Protein AF-A0A5C4WZT1-F1 (afdb_monomer_lite)

Foldseek 3Di:
DADEEEAFCFPPNVLRLVVLLVCVVVPHFEYEYDDPPLDDPPPVVCVVLQVWVVGDDDPVNCVVCVVPVVVVVCVVVPPGDDDPSPNPDPDIPNVVVNRRHHNPDDVVSVVVSVVSHPHHYD

Radius of gyration: 17.69 Å; chains: 1; bounding box: 44×32×36 Å

Sequence (122 aa):
GRNWFQLYLMRQREISYALVQRAAAAGFDTLFFTVDTPVAGARLRDKRNGFSIPPQLTLPTVLDAATRPWWWYDFLTTPKLEFASLTATGGTVGDLLDMAMDPTISFADLTVIRDMWPGKLA

Secondary structure (DSSP, 8-state):
---EEEEE--SSHHHHHHHHHHHHHTT--EEEEE-S-SS----HHHHHTT--SS----HHHHHHHHT-HHHHHHHHHSPP---TT-TT----HHHHHHHH--TT--HHHHHHHHHH--SEE-

Structure (mmCIF, N/CA/C/O backbone):
data_AF-A0A5C4WZT1-F1
#
_entry.id   AF-A0A5C4WZT1-F1
#
loop_
_atom_site.group_PDB
_atom_site.id
_atom_site.type_symbol
_atom_site.label_atom_id
_atom_site.label_alt_id
_atom_site.label_comp_id
_atom_site.label_asym_id
_atom_site.label_entity_id
_atom_site.label_seq_id
_atom_site.pdbx_PDB_ins_code
_atom_site.Cartn_x
_atom_site.Cartn_y
_atom_site.Cartn_z
_atom_site.occupancy
_atom_site.B_iso_or_equiv
_atom_site.auth_seq_id
_atom_site.auth_comp_id
_atom_site.auth_asym_id
_atom_site.auth_atom_id
_atom_site.pdbx_PDB_model_num
ATOM 1 N N . GLY A 1 1 ? -4.798 7.435 16.456 1.00 72.25 1 GLY A N 1
ATOM 2 C CA . GLY A 1 1 ? -5.573 8.210 15.461 1.00 72.25 1 GLY A CA 1
ATOM 3 C C . GLY A 1 1 ? -6.601 7.302 14.810 1.00 72.25 1 GLY A C 1
ATOM 4 O O . GLY A 1 1 ? -6.545 6.105 15.061 1.00 72.25 1 GLY A O 1
ATOM 5 N N . ARG A 1 2 ? -7.544 7.833 14.019 1.00 79.81 2 ARG A N 1
ATOM 6 C CA . ARG A 1 2 ? -8.433 6.988 13.198 1.00 79.81 2 ARG A CA 1
ATOM 7 C C . ARG A 1 2 ? -7.654 6.504 11.980 1.00 79.81 2 ARG A C 1
ATOM 9 O O . ARG A 1 2 ? -7.177 7.331 11.210 1.00 79.81 2 ARG A O 1
ATOM 16 N N . ASN A 1 3 ? -7.537 5.189 11.834 1.00 84.62 3 ASN A N 1
ATOM 17 C CA . ASN A 1 3 ? -6.818 4.562 10.732 1.00 84.62 3 ASN A CA 1
ATOM 18 C C . ASN A 1 3 ? -7.818 3.960 9.747 1.00 84.62 3 ASN A C 1
ATOM 20 O O . ASN A 1 3 ? -8.791 3.315 10.154 1.00 84.62 3 ASN A O 1
ATOM 24 N N . TRP A 1 4 ? -7.570 4.178 8.460 1.00 88.06 4 TRP A N 1
ATOM 25 C CA . TRP A 1 4 ? -8.371 3.642 7.365 1.00 88.06 4 TRP A CA 1
ATOM 26 C C . TRP A 1 4 ? -7.524 2.693 6.533 1.00 88.06 4 TRP A C 1
ATOM 28 O O . TRP A 1 4 ? -6.324 2.916 6.367 1.00 88.06 4 TRP A O 1
ATOM 38 N N . PHE A 1 5 ? -8.146 1.625 6.046 1.00 85.81 5 PHE A N 1
ATOM 39 C CA . PHE A 1 5 ? -7.480 0.620 5.233 1.00 85.81 5 PHE A CA 1
ATOM 40 C C . PHE A 1 5 ? -8.102 0.599 3.842 1.00 85.81 5 PHE A C 1
ATOM 42 O O . PHE A 1 5 ? -9.319 0.503 3.712 1.00 85.81 5 PHE A O 1
ATOM 49 N N . GLN A 1 6 ? -7.269 0.701 2.810 1.00 83.25 6 GLN A N 1
ATOM 50 C CA . GLN A 1 6 ? -7.699 0.561 1.424 1.00 83.25 6 GLN A CA 1
ATOM 51 C C . GLN A 1 6 ? -7.389 -0.854 0.944 1.00 83.25 6 GLN A C 1
ATOM 53 O O . GLN A 1 6 ? -6.240 -1.293 1.011 1.00 83.25 6 GLN A O 1
ATOM 58 N N . LEU A 1 7 ? -8.411 -1.550 0.448 1.00 82.38 7 LEU A N 1
ATOM 59 C CA . LEU A 1 7 ? -8.309 -2.907 -0.069 1.00 82.38 7 LEU A CA 1
ATOM 60 C C . LEU A 1 7 ? -8.574 -2.928 -1.576 1.00 82.38 7 LEU A C 1
ATOM 62 O O . LEU A 1 7 ? -9.608 -2.450 -2.045 1.00 82.38 7 LEU A O 1
ATOM 66 N N . TYR A 1 8 ? -7.652 -3.562 -2.295 1.00 76.69 8 TYR A N 1
ATOM 67 C CA . TYR A 1 8 ? -7.870 -4.080 -3.640 1.00 76.69 8 TYR A CA 1
ATOM 68 C C . TYR A 1 8 ? -8.105 -5.590 -3.540 1.00 76.69 8 TYR A C 1
ATOM 70 O O . TYR A 1 8 ? -7.386 -6.288 -2.813 1.00 76.69 8 TYR A O 1
ATOM 78 N N . LEU A 1 9 ? -9.133 -6.091 -4.226 1.00 75.12 9 LEU A N 1
ATOM 79 C CA . LEU A 1 9 ? -9.369 -7.530 -4.327 1.00 75.12 9 LEU A CA 1
ATOM 80 C C . LEU A 1 9 ? -8.322 -8.130 -5.257 1.00 75.12 9 LEU A C 1
ATOM 82 O O . LEU A 1 9 ? -8.328 -7.894 -6.463 1.00 75.12 9 LEU A O 1
ATOM 86 N N . MET A 1 10 ? -7.420 -8.894 -4.658 1.00 70.88 10 MET A N 1
ATOM 87 C CA . MET A 1 10 ? -6.396 -9.629 -5.373 1.00 70.88 10 MET A CA 1
ATOM 88 C C . MET A 1 10 ? -7.009 -10.896 -5.960 1.00 70.88 10 MET A C 1
ATOM 90 O O . MET A 1 10 ? -7.953 -11.459 -5.400 1.00 70.88 10 MET A O 1
ATOM 94 N N . ARG A 1 11 ? -6.399 -11.412 -7.032 1.00 69.19 11 ARG A N 1
ATOM 95 C CA . ARG A 1 11 ? -6.845 -12.655 -7.681 1.00 69.19 11 ARG A CA 1
ATOM 96 C C . ARG A 1 11 ? -6.894 -13.838 -6.712 1.00 69.19 11 ARG A C 1
ATOM 98 O O . ARG A 1 11 ? -7.724 -14.735 -6.831 1.00 69.19 11 ARG A O 1
ATOM 105 N N . GLN A 1 12 ? -5.992 -13.842 -5.734 1.00 72.81 12 GLN A N 1
ATOM 106 C CA . GLN A 1 12 ? -6.032 -14.766 -4.608 1.00 72.81 12 GLN A CA 1
ATOM 107 C C . GLN A 1 12 ? -6.830 -14.135 -3.462 1.00 72.81 12 GLN A C 1
ATOM 109 O O . GLN A 1 12 ? -6.278 -13.415 -2.629 1.00 72.81 12 GLN A O 1
ATOM 114 N N . ARG A 1 13 ? -8.133 -14.435 -3.417 1.00 75.44 13 ARG A N 1
ATOM 115 C CA . ARG A 1 13 ? -9.088 -13.884 -2.437 1.00 75.44 13 ARG A CA 1
ATOM 116 C C . ARG A 1 13 ? -8.649 -14.093 -0.986 1.00 75.44 13 ARG A C 1
ATOM 118 O O . ARG A 1 13 ? -8.805 -13.194 -0.168 1.00 75.44 13 ARG A O 1
ATOM 125 N N . GLU A 1 14 ? -8.009 -15.226 -0.701 1.00 77.12 14 GLU A N 1
ATOM 126 C CA . GLU A 1 14 ? -7.471 -15.556 0.626 1.00 77.12 14 GLU A CA 1
ATOM 127 C C . GLU A 1 14 ? -6.472 -14.509 1.142 1.00 77.12 14 GLU A C 1
ATOM 129 O O . GLU A 1 14 ? -6.473 -14.176 2.327 1.00 77.12 14 GLU A O 1
ATOM 134 N N . ILE A 1 15 ? -5.654 -13.927 0.255 1.00 76.44 15 ILE A N 1
ATOM 135 C CA . ILE A 1 15 ? -4.704 -12.869 0.626 1.00 76.44 15 ILE A CA 1
ATOM 136 C C . ILE A 1 15 ? -5.468 -11.605 1.027 1.00 76.44 15 ILE A C 1
ATOM 138 O O . ILE A 1 15 ? -5.186 -11.010 2.069 1.00 76.44 15 ILE A O 1
ATOM 142 N N . SER A 1 16 ? -6.466 -11.210 0.233 1.00 80.19 16 SER A N 1
ATOM 143 C CA . SER A 1 16 ? -7.315 -10.058 0.541 1.00 80.19 16 SER A CA 1
ATOM 144 C C . SER A 1 16 ? -8.070 -10.250 1.858 1.00 80.19 16 SER A C 1
ATOM 146 O O . SER A 1 16 ? -8.105 -9.332 2.675 1.00 80.19 16 SER A O 1
ATOM 148 N N . TYR A 1 17 ? -8.615 -11.440 2.118 1.00 84.25 17 TYR A N 1
ATOM 149 C CA . TYR A 1 17 ? -9.333 -11.736 3.361 1.00 84.25 17 TYR A CA 1
ATOM 150 C C . TYR A 1 17 ? -8.408 -11.734 4.580 1.00 84.25 17 TYR A C 1
ATOM 152 O O . TYR A 1 17 ? -8.749 -11.147 5.610 1.00 84.25 17 TYR A O 1
ATOM 160 N N . ALA A 1 18 ? -7.197 -12.282 4.454 1.00 83.69 18 ALA A N 1
ATOM 161 C CA . ALA A 1 18 ? -6.189 -12.207 5.507 1.00 83.69 18 ALA A CA 1
ATOM 162 C C . ALA A 1 18 ? -5.791 -10.752 5.821 1.00 83.69 18 ALA A C 1
ATOM 164 O O . ALA A 1 18 ? -5.608 -10.394 6.986 1.00 83.69 18 ALA A O 1
ATOM 165 N N . LEU A 1 19 ? -5.693 -9.882 4.807 1.00 83.69 19 LEU A N 1
ATOM 166 C CA . LEU A 1 19 ? -5.430 -8.451 5.003 1.00 83.69 19 LEU A CA 1
ATOM 167 C C . LEU A 1 19 ? -6.585 -7.742 5.721 1.00 83.69 19 LEU A C 1
ATOM 169 O O . LEU A 1 19 ? -6.329 -6.950 6.627 1.00 83.69 19 LEU A O 1
ATOM 173 N N . VAL A 1 20 ? -7.837 -8.061 5.377 1.00 85.69 20 VAL A N 1
ATOM 174 C CA . VAL A 1 20 ? -9.030 -7.533 6.064 1.00 85.69 20 VAL A CA 1
ATOM 175 C C . VAL A 1 20 ? -9.033 -7.936 7.538 1.00 85.69 20 VAL A C 1
ATOM 177 O O . VAL A 1 20 ? -9.207 -7.080 8.405 1.00 85.69 20 VAL A O 1
ATOM 180 N N . GLN A 1 21 ? -8.762 -9.206 7.847 1.00 86.25 21 GLN A N 1
ATOM 181 C CA . GLN A 1 21 ? -8.675 -9.683 9.231 1.00 86.25 21 GLN A CA 1
ATOM 182 C C . GLN A 1 21 ? -7.549 -8.992 10.007 1.00 86.25 21 GLN A C 1
ATOM 184 O O . GLN A 1 21 ? -7.752 -8.562 11.143 1.00 86.25 21 GLN A O 1
ATOM 189 N N . ARG A 1 22 ? -6.373 -8.825 9.389 1.00 86.12 22 ARG A N 1
ATOM 190 C CA . ARG A 1 22 ? -5.247 -8.098 9.996 1.00 86.12 22 ARG A CA 1
ATOM 191 C C . ARG A 1 22 ? -5.590 -6.634 10.262 1.00 86.12 22 ARG A C 1
ATOM 193 O O . ARG A 1 22 ? -5.243 -6.126 11.324 1.00 86.12 22 ARG A O 1
ATOM 200 N N . ALA A 1 23 ? -6.277 -5.965 9.338 1.00 85.88 23 ALA A N 1
ATOM 201 C CA . ALA A 1 23 ? -6.718 -4.584 9.516 1.00 85.88 23 ALA A CA 1
ATOM 202 C C . ALA A 1 23 ? -7.755 -4.462 10.646 1.00 85.88 23 ALA A C 1
ATOM 204 O O . ALA A 1 23 ? -7.641 -3.569 11.486 1.00 85.88 23 ALA A O 1
ATOM 205 N N . ALA A 1 24 ? -8.710 -5.391 10.732 1.00 85.31 24 ALA A N 1
ATOM 206 C CA . ALA A 1 24 ? -9.688 -5.424 11.818 1.00 85.31 24 ALA A CA 1
ATOM 207 C C . ALA A 1 24 ? -9.006 -5.645 13.181 1.00 85.31 24 ALA A C 1
ATOM 209 O O . ALA A 1 24 ? -9.253 -4.898 14.127 1.00 85.31 24 ALA A O 1
ATOM 210 N N . ALA A 1 25 ? -8.081 -6.608 13.267 1.00 86.62 25 ALA A N 1
ATOM 211 C CA . ALA A 1 25 ? -7.307 -6.886 14.480 1.00 86.62 25 ALA A CA 1
ATOM 212 C C . ALA A 1 25 ? -6.404 -5.712 14.900 1.00 86.62 25 ALA A C 1
ATOM 214 O O . ALA A 1 25 ? -6.169 -5.502 16.088 1.00 86.62 25 ALA A O 1
ATOM 215 N N . ALA A 1 26 ? -5.924 -4.919 13.940 1.00 86.25 26 ALA A N 1
ATOM 216 C CA . ALA A 1 26 ? -5.119 -3.726 14.187 1.00 86.25 26 ALA A CA 1
ATOM 217 C C . ALA A 1 26 ? -5.949 -2.480 14.573 1.00 86.25 26 ALA A C 1
ATOM 219 O O . ALA A 1 26 ? -5.377 -1.406 14.767 1.00 86.25 26 ALA A O 1
ATOM 220 N N . GLY A 1 27 ? -7.277 -2.601 14.697 1.00 85.19 27 GLY A N 1
ATOM 221 C CA . GLY A 1 27 ? -8.154 -1.525 15.171 1.00 85.19 27 GLY A CA 1
ATOM 222 C C . GLY A 1 27 ? -8.472 -0.456 14.123 1.00 85.19 27 GLY A C 1
ATOM 223 O O . GLY A 1 27 ? -8.701 0.704 14.471 1.00 85.19 27 GLY A O 1
ATOM 224 N N . PHE A 1 28 ? -8.457 -0.814 12.839 1.00 86.50 28 PHE A N 1
ATOM 225 C CA . PHE A 1 28 ? -8.896 0.080 11.768 1.00 86.50 28 PHE A CA 1
ATOM 226 C C . PHE A 1 28 ? -10.424 0.245 11.791 1.00 86.50 28 PHE A C 1
ATOM 228 O O . PHE A 1 28 ? -11.162 -0.711 12.004 1.00 86.50 28 PHE A O 1
ATOM 235 N N . ASP A 1 29 ? -10.899 1.470 11.557 1.00 85.25 29 ASP A N 1
ATOM 236 C CA . ASP A 1 29 ? -12.321 1.843 11.699 1.00 85.25 29 ASP A CA 1
ATOM 237 C C . ASP A 1 29 ? -13.089 1.782 10.363 1.00 85.25 29 ASP A C 1
ATOM 239 O O . ASP A 1 29 ? -14.269 1.423 10.313 1.00 85.25 29 ASP A O 1
ATOM 243 N N . THR A 1 30 ? -12.399 2.094 9.261 1.00 86.06 30 THR A N 1
ATOM 244 C CA . THR A 1 30 ? -12.989 2.159 7.916 1.00 86.06 30 THR A CA 1
ATOM 245 C C . THR A 1 30 ? -12.196 1.309 6.931 1.00 86.06 30 THR A C 1
ATOM 247 O O . THR A 1 30 ? -10.970 1.439 6.849 1.00 86.06 30 THR A O 1
ATOM 250 N N . LEU A 1 31 ? -12.914 0.501 6.153 1.00 86.31 31 LEU A N 1
ATOM 251 C CA . LEU A 1 31 ? -12.401 -0.241 5.007 1.00 86.31 31 LEU A CA 1
ATOM 252 C C . LEU A 1 31 ? -12.914 0.407 3.718 1.00 86.31 31 LEU A C 1
ATOM 254 O O . LEU A 1 31 ? -14.124 0.540 3.548 1.00 86.31 31 LEU A O 1
ATOM 258 N N . PHE A 1 32 ? -11.997 0.789 2.832 1.00 84.19 32 PHE A N 1
ATOM 259 C CA . PHE A 1 32 ? -12.298 1.270 1.485 1.00 84.19 32 PHE A CA 1
ATOM 260 C C . PHE A 1 32 ? -12.128 0.133 0.487 1.00 84.19 32 PHE A C 1
ATOM 262 O O . PHE A 1 32 ? -11.017 -0.379 0.314 1.00 84.19 32 PHE A O 1
ATOM 269 N N . PHE A 1 33 ? -13.214 -0.248 -0.173 1.00 81.44 33 PHE A N 1
ATOM 270 C CA . PHE A 1 33 ? -13.216 -1.318 -1.159 1.00 81.44 33 PHE A CA 1
ATOM 271 C C . PHE A 1 33 ? -13.072 -0.740 -2.570 1.00 81.44 33 PHE A C 1
ATOM 273 O O . PHE A 1 33 ? -13.995 -0.139 -3.113 1.00 81.44 33 PHE A O 1
ATOM 280 N N . THR A 1 34 ? -11.888 -0.894 -3.170 1.00 73.75 34 THR A N 1
ATOM 281 C CA . THR A 1 34 ? -11.594 -0.285 -4.475 1.00 73.75 34 THR A CA 1
ATOM 282 C C . THR A 1 34 ? -11.860 -1.277 -5.609 1.00 73.75 34 THR A C 1
ATOM 284 O O . THR A 1 34 ? -11.161 -2.281 -5.726 1.00 73.75 34 THR A O 1
ATOM 287 N N . VAL A 1 35 ? -12.855 -0.979 -6.453 1.00 67.75 35 VAL A N 1
ATOM 288 C CA . VAL A 1 35 ? -13.263 -1.808 -7.613 1.00 67.75 35 VAL A CA 1
ATOM 289 C C . VAL A 1 35 ? -12.726 -1.318 -8.961 1.00 67.75 35 VAL A C 1
ATOM 291 O O . VAL A 1 35 ? -12.815 -2.028 -9.955 1.00 67.75 35 VAL A O 1
ATOM 294 N N . ASP A 1 36 ? -12.172 -0.107 -9.010 1.00 62.94 36 ASP A N 1
ATOM 295 C CA . ASP A 1 36 ? -11.959 0.633 -10.264 1.00 62.94 36 ASP A CA 1
ATOM 296 C C . ASP A 1 36 ? -10.637 0.299 -10.989 1.00 62.94 36 ASP A C 1
ATOM 298 O O . ASP A 1 36 ? -10.268 0.928 -11.978 1.00 62.94 36 ASP A O 1
ATOM 302 N N . THR A 1 37 ? -9.891 -0.704 -10.517 1.00 52.41 37 THR A N 1
ATOM 303 C CA . THR A 1 37 ? -8.633 -1.142 -11.148 1.00 52.41 37 THR A CA 1
ATOM 304 C C . THR A 1 37 ? -8.660 -2.634 -11.491 1.00 52.41 37 THR A C 1
ATOM 306 O O . THR A 1 37 ? -7.926 -3.417 -10.898 1.00 52.41 37 THR A O 1
ATOM 309 N N . PRO A 1 38 ? -9.479 -3.072 -12.462 1.00 51.56 38 PRO A N 1
ATOM 310 C CA . PRO A 1 38 ? -9.478 -4.467 -12.911 1.00 51.56 38 PRO A CA 1
ATOM 311 C C . PRO A 1 38 ? -8.218 -4.836 -13.713 1.00 51.56 38 PRO A C 1
ATOM 313 O O . PRO A 1 38 ? -7.921 -6.013 -13.895 1.00 51.56 38 PRO A O 1
ATOM 316 N N . VAL A 1 39 ? -7.475 -3.842 -14.216 1.00 51.28 39 VAL A N 1
ATOM 317 C CA . VAL A 1 39 ? -6.263 -4.033 -15.021 1.00 51.28 39 VAL A CA 1
ATOM 318 C C . VAL A 1 39 ? -5.218 -3.007 -14.596 1.00 51.28 39 VAL A C 1
ATOM 320 O O . VAL A 1 39 ? -5.519 -1.816 -14.486 1.00 51.28 39 VAL A O 1
ATOM 323 N N . ALA A 1 40 ? -3.975 -3.446 -14.390 1.00 52.06 40 ALA A N 1
ATOM 324 C CA . ALA A 1 40 ? -2.855 -2.532 -14.224 1.00 52.06 40 ALA A CA 1
ATOM 325 C C . ALA A 1 40 ? -2.736 -1.664 -15.488 1.00 52.06 40 ALA A C 1
ATOM 327 O O . ALA A 1 40 ? -2.397 -2.148 -16.568 1.00 52.06 40 ALA A O 1
ATOM 328 N N . GLY A 1 41 ? -3.058 -0.371 -15.374 1.00 47.88 41 GLY A N 1
ATOM 329 C CA . GLY A 1 41 ? -2.922 0.559 -16.493 1.00 47.88 41 GLY A CA 1
ATOM 330 C C . GLY A 1 41 ? -1.501 0.495 -17.053 1.00 47.88 41 GLY A C 1
ATOM 331 O O . GLY A 1 41 ? -0.537 0.478 -16.287 1.00 47.88 41 GLY A O 1
ATOM 332 N N . ALA A 1 42 ? -1.355 0.438 -18.379 1.00 50.81 42 ALA A N 1
ATOM 333 C CA . ALA A 1 42 ? -0.057 0.303 -19.031 1.00 50.81 42 ALA A CA 1
ATOM 334 C C . ALA A 1 42 ? 0.825 1.535 -18.760 1.00 50.81 42 ALA A C 1
ATOM 336 O O . ALA A 1 42 ? 0.843 2.504 -19.522 1.00 50.81 42 ALA A O 1
ATOM 337 N N . ARG A 1 43 ? 1.590 1.508 -17.665 1.00 55.34 43 ARG A N 1
ATOM 338 C CA . ARG A 1 43 ? 2.547 2.558 -17.305 1.00 55.34 43 ARG A CA 1
ATOM 339 C C . ARG A 1 43 ? 3.808 2.404 -18.148 1.00 55.34 43 ARG A C 1
ATOM 341 O O . ARG A 1 43 ? 4.869 2.009 -17.673 1.00 55.34 43 ARG A O 1
ATOM 348 N N . LEU A 1 44 ? 3.695 2.736 -19.434 1.00 55.84 44 LEU A N 1
ATOM 349 C CA . LEU A 1 44 ? 4.793 2.669 -20.407 1.00 55.84 44 LEU A CA 1
ATOM 350 C C . LEU A 1 44 ? 6.017 3.483 -19.956 1.00 55.84 44 LEU A C 1
ATOM 352 O O . LEU A 1 44 ? 7.146 3.107 -20.258 1.00 55.84 44 LEU A O 1
ATOM 356 N N . ARG A 1 45 ? 5.801 4.559 -19.187 1.00 53.81 45 ARG A N 1
ATOM 357 C CA . ARG A 1 45 ? 6.868 5.357 -18.567 1.00 53.81 45 ARG A CA 1
ATOM 358 C C . ARG A 1 45 ? 7.646 4.576 -17.504 1.00 53.81 45 ARG A C 1
ATOM 360 O O . ARG A 1 45 ? 8.869 4.630 -17.504 1.00 53.81 45 ARG A O 1
ATOM 367 N N . ASP A 1 46 ? 6.958 3.822 -16.655 1.00 57.97 46 ASP A N 1
ATOM 368 C CA . ASP A 1 46 ? 7.576 3.038 -15.578 1.00 57.97 46 ASP A CA 1
ATOM 369 C C . ASP A 1 46 ? 8.356 1.851 -16.166 1.00 57.97 46 ASP A C 1
ATOM 371 O O . ASP A 1 46 ? 9.485 1.583 -15.754 1.00 57.97 46 ASP A O 1
ATOM 375 N N . LYS A 1 47 ? 7.818 1.229 -17.229 1.00 56.97 47 LYS A N 1
ATOM 376 C CA . LYS A 1 47 ? 8.522 0.215 -18.034 1.00 56.97 47 LYS A CA 1
ATOM 377 C C . LYS A 1 47 ? 9.760 0.784 -18.736 1.00 56.97 47 LYS A C 1
ATOM 379 O O . LYS A 1 47 ? 10.799 0.135 -18.756 1.00 56.97 47 LYS A O 1
ATOM 384 N N . ARG A 1 48 ? 9.668 1.996 -19.297 1.00 54.78 48 ARG A N 1
ATOM 385 C CA . ARG A 1 48 ? 10.791 2.676 -19.966 1.00 54.78 48 ARG A CA 1
ATOM 386 C C . ARG A 1 48 ? 11.898 3.087 -18.988 1.00 54.78 48 ARG A C 1
ATOM 388 O O . ARG A 1 48 ? 13.060 3.072 -19.373 1.00 54.78 48 ARG A O 1
ATOM 395 N N . ASN A 1 49 ? 11.541 3.418 -17.748 1.00 56.12 49 ASN A N 1
ATOM 396 C CA . ASN A 1 49 ? 12.477 3.886 -16.722 1.00 56.12 49 ASN A CA 1
ATOM 397 C C . ASN A 1 49 ? 13.008 2.769 -15.805 1.00 56.12 49 ASN A C 1
ATOM 399 O O . ASN A 1 49 ? 13.769 3.060 -14.883 1.00 56.12 49 ASN A O 1
ATOM 403 N N . GLY A 1 50 ? 12.621 1.508 -16.036 1.00 53.75 50 GLY A N 1
ATOM 404 C CA . GLY A 1 50 ? 13.090 0.371 -15.236 1.00 53.75 50 GLY A CA 1
ATOM 405 C C . GLY A 1 50 ? 12.592 0.391 -13.788 1.00 53.75 50 GLY A C 1
ATOM 406 O O . GLY A 1 50 ? 13.302 -0.055 -12.887 1.00 53.75 50 GLY A O 1
ATOM 407 N N . PHE A 1 51 ? 11.390 0.928 -13.540 1.00 55.09 51 PHE A N 1
ATOM 408 C CA . PHE A 1 51 ? 10.800 0.975 -12.201 1.00 55.09 51 PHE A CA 1
ATOM 409 C C . PHE A 1 51 ? 10.349 -0.431 -11.765 1.00 55.09 51 PHE A C 1
ATOM 411 O O . PHE A 1 51 ? 9.193 -0.821 -11.916 1.00 55.09 51 PHE A O 1
ATOM 418 N N . SER A 1 52 ? 11.300 -1.218 -11.268 1.00 54.09 52 SER A N 1
ATOM 419 C CA . SER A 1 52 ? 11.096 -2.507 -10.604 1.00 54.09 52 SER A CA 1
ATOM 420 C C . SER A 1 52 ? 11.353 -2.386 -9.099 1.00 54.09 52 SER A C 1
ATOM 422 O O . SER A 1 52 ? 11.873 -1.381 -8.626 1.00 54.09 52 SER A O 1
ATOM 424 N N . ILE A 1 53 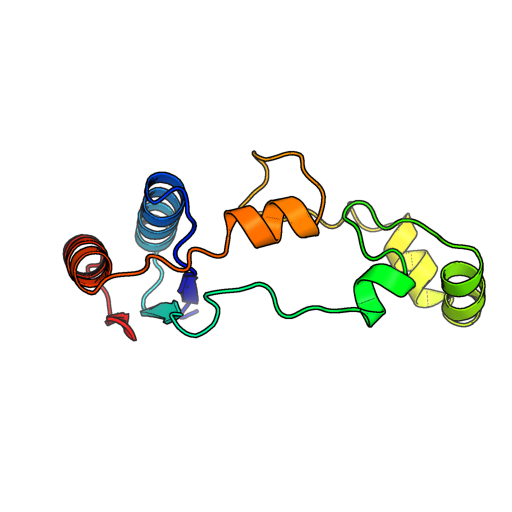? 11.001 -3.410 -8.328 1.00 53.38 53 ILE A N 1
ATOM 425 C CA . ILE A 1 53 ? 11.436 -3.576 -6.940 1.00 53.38 53 ILE A CA 1
ATOM 426 C C . ILE A 1 53 ? 12.286 -4.849 -6.935 1.00 53.38 53 ILE A C 1
ATOM 428 O O . ILE A 1 53 ? 11.758 -5.907 -7.274 1.00 53.38 53 ILE A O 1
ATOM 432 N N . PRO A 1 54 ? 13.588 -4.774 -6.618 1.00 55.19 54 PRO A N 1
ATOM 433 C CA . PRO A 1 54 ? 14.373 -3.554 -6.411 1.00 55.19 54 PRO A CA 1
ATOM 434 C C . PRO A 1 54 ? 14.499 -2.709 -7.703 1.00 55.19 54 PRO A C 1
ATOM 436 O O . PRO A 1 54 ? 14.432 -3.270 -8.803 1.00 55.19 54 PRO A O 1
ATOM 439 N N . PRO A 1 55 ? 14.664 -1.374 -7.601 1.00 58.75 55 PRO A N 1
ATOM 440 C CA . PRO A 1 55 ? 14.773 -0.483 -8.759 1.00 58.75 55 PRO A CA 1
ATOM 441 C C . PRO A 1 55 ? 15.989 -0.830 -9.613 1.00 58.75 55 PRO A C 1
ATOM 443 O O . PRO A 1 55 ? 17.109 -0.913 -9.109 1.00 58.75 55 PRO A O 1
ATOM 446 N N . GLN A 1 56 ? 15.777 -1.022 -10.917 1.00 60.59 56 GLN A N 1
ATOM 447 C CA . GLN A 1 56 ? 16.876 -1.162 -11.864 1.00 60.59 56 GLN A CA 1
ATOM 448 C C . GLN A 1 56 ? 17.458 0.226 -12.138 1.00 60.59 56 GLN A C 1
ATOM 450 O O . GLN A 1 56 ? 16.827 1.081 -12.761 1.00 60.59 56 GLN A O 1
ATOM 455 N N . LEU A 1 57 ? 18.678 0.457 -11.656 1.00 62.34 57 LEU A N 1
ATOM 456 C CA . LEU A 1 57 ? 19.433 1.674 -11.935 1.00 62.34 57 LEU A CA 1
ATOM 457 C C . LEU A 1 57 ? 19.883 1.656 -13.400 1.00 62.34 57 LEU A C 1
ATOM 459 O O . LEU A 1 57 ? 20.937 1.124 -13.740 1.00 62.34 57 LEU A O 1
ATOM 463 N N . THR A 1 58 ? 19.062 2.214 -14.286 1.00 65.56 58 THR A N 1
ATOM 464 C CA . THR A 1 58 ? 19.460 2.441 -15.679 1.00 65.56 58 THR A CA 1
ATOM 465 C C . THR A 1 58 ? 20.300 3.719 -15.782 1.00 65.56 58 THR A C 1
ATOM 467 O O . THR A 1 58 ? 20.101 4.666 -15.022 1.00 65.56 58 THR A O 1
ATOM 470 N N . LEU A 1 59 ? 21.245 3.763 -16.728 1.00 69.25 59 LEU A N 1
ATOM 471 C CA . LEU A 1 59 ? 22.107 4.930 -16.992 1.00 69.25 59 LEU A C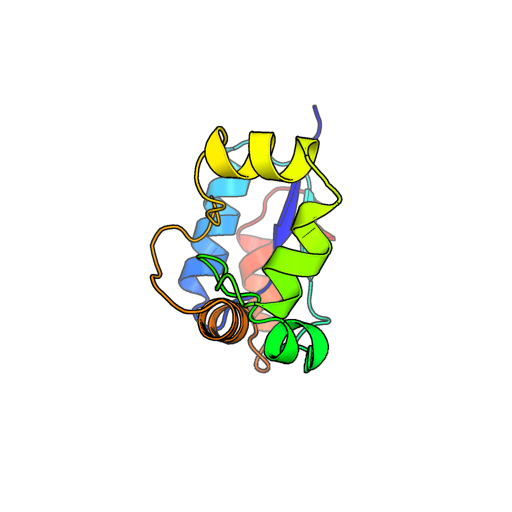A 1
ATOM 472 C C . LEU A 1 59 ? 21.340 6.272 -17.069 1.00 69.25 59 LEU A C 1
ATOM 474 O O . LEU A 1 59 ? 21.786 7.233 -16.442 1.00 69.25 59 LEU A O 1
ATOM 478 N N . PRO A 1 60 ? 20.179 6.36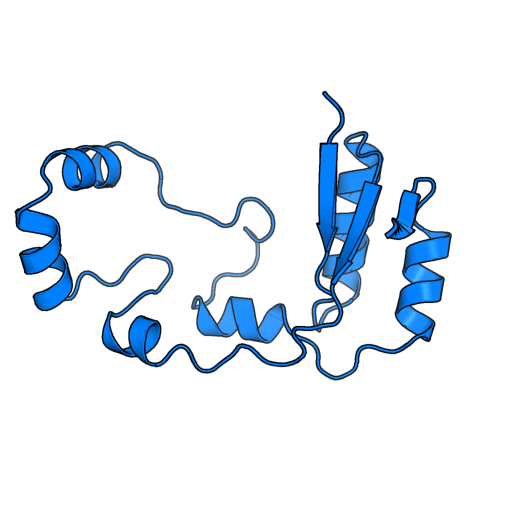1 -17.753 1.00 69.56 60 PRO A N 1
ATOM 479 C CA . PRO A 1 60 ? 19.365 7.577 -17.763 1.00 69.56 60 PRO A CA 1
ATOM 480 C C . PRO A 1 60 ? 18.834 7.963 -16.377 1.00 69.56 60 PRO A C 1
ATOM 482 O O . PRO A 1 60 ? 18.868 9.137 -16.018 1.00 69.56 60 PRO A O 1
ATOM 485 N N . THR A 1 61 ? 18.389 6.987 -15.580 1.00 67.19 61 THR A N 1
ATOM 486 C CA . THR A 1 61 ? 17.896 7.216 -14.213 1.00 67.19 61 THR A CA 1
ATOM 487 C C . THR A 1 61 ? 19.014 7.706 -13.292 1.00 67.19 61 THR A C 1
ATOM 489 O O . THR A 1 61 ? 18.789 8.593 -12.475 1.00 67.19 61 THR A O 1
ATOM 492 N N . VAL A 1 62 ? 20.233 7.173 -13.442 1.00 72.44 62 VAL A N 1
ATOM 493 C CA . VAL A 1 62 ? 21.401 7.599 -12.653 1.00 72.44 62 VAL A CA 1
ATOM 494 C C . VAL A 1 62 ? 21.805 9.032 -12.992 1.00 72.44 62 VAL A C 1
ATOM 496 O O . VAL A 1 62 ? 22.086 9.802 -12.080 1.00 72.44 62 VAL A O 1
ATOM 499 N N . LEU A 1 63 ? 21.800 9.414 -14.273 1.00 77.00 63 LEU A N 1
ATOM 500 C CA . LEU A 1 63 ? 22.121 10.782 -14.696 1.00 77.00 63 LEU A CA 1
ATOM 501 C C . LEU A 1 63 ? 21.080 11.802 -14.210 1.00 77.00 63 LEU A C 1
ATOM 503 O O . LEU A 1 63 ? 21.460 12.882 -13.763 1.00 77.00 63 LEU A O 1
ATOM 507 N N . ASP A 1 64 ? 19.791 11.455 -14.237 1.00 73.25 64 ASP A N 1
ATOM 508 C CA . ASP A 1 64 ? 18.722 12.315 -13.709 1.00 73.25 64 ASP A CA 1
ATOM 509 C C . ASP A 1 64 ? 18.817 12.452 -12.177 1.00 73.25 64 ASP A C 1
ATOM 511 O O . ASP A 1 64 ? 18.773 13.556 -11.624 1.00 73.25 64 ASP A O 1
ATOM 515 N N . ALA A 1 65 ? 19.065 11.338 -11.478 1.00 71.50 65 ALA A N 1
ATOM 516 C CA . ALA A 1 65 ? 19.242 11.315 -10.029 1.00 71.50 65 ALA A CA 1
ATOM 517 C C . ALA A 1 65 ? 20.566 11.944 -9.557 1.00 71.50 65 ALA A C 1
ATOM 519 O O . ALA A 1 65 ? 20.649 12.390 -8.415 1.00 71.50 65 ALA A O 1
ATOM 520 N N . ALA A 1 66 ? 21.608 12.013 -10.396 1.00 77.12 66 ALA A N 1
ATOM 521 C CA . ALA A 1 66 ? 22.917 12.575 -10.038 1.00 77.12 66 ALA A CA 1
ATOM 522 C C . ALA A 1 66 ? 22.830 14.046 -9.600 1.00 77.12 66 ALA A C 1
ATOM 524 O O . ALA A 1 66 ? 23.599 14.489 -8.751 1.00 77.12 66 ALA A O 1
ATOM 525 N N . THR A 1 67 ? 21.854 14.792 -10.123 1.00 82.50 67 THR A N 1
ATOM 526 C CA . THR A 1 67 ? 21.595 16.186 -9.725 1.00 82.50 67 THR A CA 1
ATOM 527 C C . THR A 1 67 ? 20.885 16.323 -8.372 1.00 82.50 67 THR A C 1
ATOM 529 O O . THR A 1 67 ? 20.706 17.438 -7.882 1.00 82.50 67 THR A O 1
ATOM 532 N N . ARG A 1 68 ? 20.487 15.210 -7.738 1.00 82.88 68 ARG A N 1
ATOM 533 C CA . ARG A 1 68 ? 19.702 15.173 -6.494 1.00 82.88 68 ARG A CA 1
ATOM 534 C C . ARG A 1 68 ? 20.493 14.497 -5.364 1.00 82.88 68 ARG A C 1
ATOM 536 O O . ARG A 1 68 ? 20.226 13.343 -5.033 1.00 82.88 68 ARG A O 1
ATOM 543 N N . PRO A 1 69 ? 21.447 15.201 -4.726 1.00 81.12 69 PRO A N 1
ATOM 544 C CA . PRO A 1 69 ? 22.338 14.610 -3.720 1.00 81.12 69 PRO A CA 1
ATOM 545 C C . PRO A 1 69 ? 21.599 14.047 -2.496 1.00 81.12 69 PRO A C 1
ATOM 547 O O . PRO A 1 69 ? 21.975 12.997 -1.984 1.00 81.12 69 PRO A O 1
ATOM 550 N N . TRP A 1 70 ? 20.505 14.687 -2.070 1.00 82.81 70 TRP A N 1
ATOM 551 C CA . TRP A 1 70 ? 19.682 14.207 -0.953 1.00 82.81 70 TRP A CA 1
ATOM 552 C C . TRP A 1 70 ? 18.969 12.885 -1.259 1.00 82.81 70 TRP A C 1
ATOM 554 O O . TRP A 1 70 ? 18.861 12.032 -0.388 1.00 82.81 70 TRP A O 1
ATOM 564 N N . TRP A 1 71 ? 18.570 12.663 -2.516 1.00 81.06 71 TRP A N 1
ATOM 565 C CA . TRP A 1 71 ? 17.945 11.406 -2.930 1.00 81.06 71 TRP A CA 1
ATOM 566 C C . TRP A 1 71 ? 18.925 10.229 -2.839 1.00 81.06 71 TRP A C 1
ATOM 568 O O . TRP A 1 71 ? 18.541 9.147 -2.411 1.00 81.06 71 TRP A O 1
ATOM 578 N N . TRP A 1 72 ? 20.200 10.441 -3.187 1.00 77.44 72 TRP A N 1
ATOM 579 C CA . TRP A 1 72 ? 21.246 9.421 -3.038 1.00 77.44 72 TRP A CA 1
ATOM 580 C C . TRP A 1 72 ? 21.560 9.104 -1.582 1.00 77.44 72 TRP A C 1
ATOM 582 O O . TRP A 1 72 ? 21.781 7.940 -1.252 1.00 77.44 72 TRP A O 1
ATOM 592 N N . TYR A 1 73 ? 21.568 10.123 -0.720 1.00 81.19 73 TYR A N 1
ATOM 593 C CA . TYR A 1 73 ? 21.718 9.920 0.715 1.00 81.19 73 TYR A CA 1
ATOM 594 C C . TYR A 1 73 ? 20.602 9.017 1.244 1.00 81.19 73 TYR A C 1
ATOM 596 O O . TYR A 1 73 ? 20.894 7.979 1.835 1.00 81.19 73 TYR A O 1
ATOM 604 N N . ASP A 1 74 ? 19.343 9.335 0.939 1.00 79.75 74 ASP A N 1
ATOM 605 C CA . ASP A 1 74 ? 18.199 8.522 1.355 1.00 79.75 74 ASP A CA 1
ATOM 606 C C . ASP A 1 74 ? 18.255 7.118 0.741 1.00 79.75 74 ASP A C 1
ATOM 608 O O . ASP A 1 74 ? 18.049 6.132 1.441 1.00 79.75 74 ASP A O 1
ATOM 612 N N . PHE A 1 75 ? 18.610 6.997 -0.540 1.00 74.38 75 PHE A N 1
ATOM 613 C CA . PHE A 1 75 ? 18.707 5.712 -1.234 1.00 74.38 75 PHE A CA 1
ATOM 614 C C . PHE A 1 75 ? 19.769 4.774 -0.635 1.00 74.38 75 PHE A C 1
ATOM 616 O O . PHE A 1 75 ? 19.558 3.564 -0.590 1.00 74.38 75 PHE A O 1
ATOM 623 N N . LEU A 1 76 ? 20.908 5.313 -0.186 1.00 79.44 76 LEU A N 1
ATOM 624 C CA . LEU A 1 76 ? 22.010 4.526 0.381 1.00 79.44 76 LEU A CA 1
ATOM 625 C C . LEU A 1 76 ? 21.864 4.268 1.886 1.00 79.44 76 LEU A C 1
ATOM 627 O O . LEU A 1 76 ? 22.434 3.301 2.388 1.00 79.44 76 LEU A O 1
ATOM 631 N N . THR A 1 77 ? 21.143 5.129 2.608 1.00 80.56 77 THR A N 1
ATOM 632 C CA . THR A 1 77 ? 21.017 5.051 4.074 1.00 80.56 77 THR A CA 1
ATOM 633 C C . THR A 1 77 ? 19.688 4.460 4.548 1.00 80.56 77 THR A C 1
ATOM 635 O O . THR A 1 77 ? 19.616 3.967 5.674 1.00 80.56 77 THR A O 1
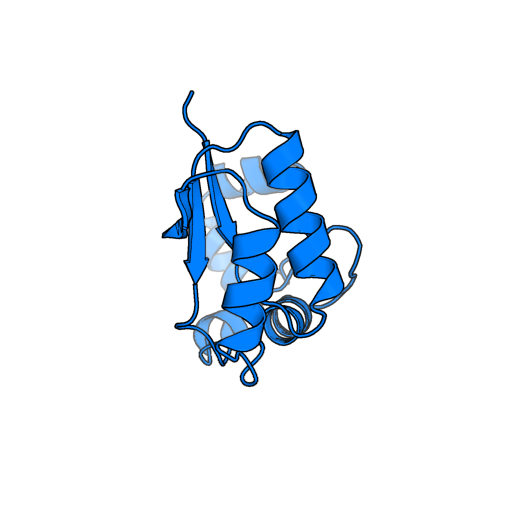ATOM 638 N N . THR A 1 78 ? 18.651 4.459 3.706 1.00 74.75 78 THR A N 1
ATOM 639 C CA . THR A 1 78 ? 17.318 3.937 4.045 1.00 74.75 78 THR A CA 1
ATOM 640 C C . THR A 1 78 ? 17.202 2.459 3.652 1.00 74.75 78 THR A C 1
ATOM 642 O O . THR A 1 78 ? 17.728 2.054 2.612 1.00 74.75 78 THR A O 1
ATOM 645 N N . PRO A 1 79 ? 16.511 1.618 4.447 1.00 66.31 79 PRO A N 1
ATOM 646 C CA . PRO A 1 79 ? 16.200 0.245 4.056 1.00 66.31 79 PRO A CA 1
ATOM 647 C C . PRO A 1 79 ? 15.468 0.182 2.709 1.00 66.31 79 PRO A C 1
ATOM 649 O O . PRO A 1 79 ? 14.757 1.109 2.315 1.00 66.31 79 PRO A O 1
ATOM 652 N N . LYS A 1 80 ? 15.645 -0.940 2.001 1.00 61.25 80 LYS A N 1
ATOM 653 C CA . LYS A 1 80 ? 15.030 -1.169 0.689 1.00 61.25 80 LYS A CA 1
ATOM 654 C C . LYS A 1 80 ? 13.515 -0.971 0.774 1.00 61.25 80 LYS A C 1
ATOM 656 O O . LYS A 1 80 ? 12.874 -1.432 1.713 1.00 61.25 80 LYS A O 1
ATOM 661 N N . LEU A 1 81 ? 12.956 -0.295 -0.231 1.00 57.84 81 LEU A N 1
ATOM 662 C CA . LEU A 1 81 ? 11.510 -0.167 -0.391 1.00 57.84 81 LEU A CA 1
ATOM 663 C C . LEU A 1 81 ? 10.909 -1.561 -0.580 1.00 57.84 81 LEU A C 1
ATOM 665 O O . LEU A 1 81 ? 11.077 -2.183 -1.629 1.00 57.84 81 LEU A O 1
ATOM 669 N N . GLU A 1 82 ? 10.209 -2.032 0.442 1.00 56.03 82 GLU A N 1
ATOM 670 C CA . GLU A 1 82 ? 9.481 -3.292 0.432 1.00 56.03 82 GLU A CA 1
ATOM 671 C C . GLU A 1 82 ? 7.995 -3.015 0.648 1.00 56.03 82 GLU A C 1
ATOM 673 O O . GLU A 1 82 ? 7.602 -2.118 1.400 1.00 56.03 82 GLU A O 1
ATOM 678 N N . PHE A 1 83 ? 7.142 -3.802 -0.005 1.00 54.72 83 PHE A N 1
ATOM 679 C CA . PHE A 1 83 ? 5.726 -3.794 0.322 1.00 54.72 83 PHE A CA 1
ATOM 680 C C . PHE A 1 83 ? 5.536 -4.462 1.685 1.00 54.72 83 PHE A C 1
ATOM 682 O O . PHE A 1 83 ? 5.468 -5.685 1.780 1.00 54.72 83 PHE A O 1
ATOM 689 N N . ALA A 1 84 ? 5.406 -3.656 2.740 1.00 56.19 84 ALA A N 1
ATOM 690 C CA . ALA A 1 84 ? 5.221 -4.134 4.115 1.00 56.19 84 ALA A CA 1
ATOM 691 C C . ALA A 1 84 ? 4.001 -5.068 4.297 1.00 56.19 84 ALA A C 1
ATOM 693 O O . ALA A 1 84 ? 3.931 -5.829 5.261 1.00 56.19 84 ALA A O 1
ATOM 694 N N . SER A 1 85 ? 3.033 -5.023 3.376 1.00 54.16 85 SER A N 1
ATOM 695 C CA . SER A 1 85 ? 1.844 -5.882 3.355 1.00 54.16 85 SER A CA 1
ATOM 696 C C . SER A 1 85 ? 1.969 -7.133 2.473 1.00 54.16 85 SER A C 1
ATOM 698 O O . SER A 1 85 ? 1.181 -8.056 2.662 1.00 54.16 85 SER A O 1
ATOM 700 N N . LEU A 1 86 ? 2.936 -7.188 1.546 1.00 54.38 86 LEU A N 1
ATOM 701 C CA . LEU A 1 86 ? 3.081 -8.232 0.511 1.00 54.38 86 LEU A CA 1
ATOM 702 C C . LEU A 1 86 ? 4.474 -8.888 0.517 1.00 54.38 86 LEU A C 1
ATOM 704 O O . LEU A 1 86 ? 4.928 -9.418 -0.494 1.00 54.38 86 LEU A O 1
ATOM 708 N N . THR A 1 87 ? 5.152 -8.884 1.664 1.00 50.62 87 THR A N 1
ATOM 709 C CA . THR A 1 87 ? 6.519 -9.400 1.858 1.00 50.62 87 THR A CA 1
ATOM 710 C C . THR A 1 87 ? 6.711 -10.882 1.495 1.00 50.62 87 THR A C 1
ATOM 712 O O . THR A 1 87 ? 7.846 -11.338 1.417 1.00 50.62 87 THR A O 1
ATOM 715 N N . ALA A 1 88 ? 5.637 -11.641 1.248 1.00 43.50 88 ALA A N 1
ATOM 716 C CA . ALA A 1 88 ? 5.693 -13.078 0.965 1.00 43.50 88 ALA A CA 1
ATOM 717 C C . ALA A 1 88 ? 5.820 -13.451 -0.526 1.00 43.50 88 ALA A C 1
ATOM 719 O O . ALA A 1 88 ? 6.121 -14.603 -0.833 1.00 43.50 88 ALA A O 1
ATOM 720 N N . THR A 1 89 ? 5.620 -12.523 -1.462 1.00 45.66 89 THR A N 1
ATOM 721 C CA . THR A 1 89 ? 5.632 -12.834 -2.903 1.00 45.66 89 THR A CA 1
ATOM 722 C C . THR A 1 89 ? 6.790 -12.122 -3.583 1.00 45.66 89 THR A C 1
ATOM 724 O O . THR A 1 89 ? 6.686 -10.972 -3.993 1.00 45.66 89 THR A O 1
ATOM 727 N N . GLY A 1 90 ? 7.932 -12.804 -3.685 1.00 40.84 90 GLY A N 1
ATOM 728 C CA . GLY A 1 90 ? 9.011 -12.382 -4.573 1.00 40.84 90 GLY A CA 1
ATOM 729 C C . GLY A 1 90 ? 8.509 -12.356 -6.019 1.00 40.84 90 GLY A C 1
ATOM 730 O O . GLY A 1 90 ? 8.028 -13.367 -6.524 1.00 40.84 90 GLY A O 1
ATOM 731 N N . GLY A 1 91 ? 8.599 -11.199 -6.668 1.00 47.50 91 GLY A N 1
ATOM 732 C CA . GLY A 1 91 ? 8.131 -10.984 -8.036 1.00 47.50 91 GLY A CA 1
ATOM 733 C C . GLY A 1 91 ? 8.443 -9.565 -8.499 1.00 47.50 91 GLY A C 1
ATOM 734 O O . GLY A 1 91 ? 8.753 -8.691 -7.685 1.00 47.50 91 GLY A O 1
ATOM 735 N N . THR A 1 92 ? 8.402 -9.322 -9.808 1.00 54.12 92 THR A N 1
ATOM 736 C CA . THR A 1 92 ? 8.552 -7.960 -10.337 1.00 54.12 92 THR A CA 1
ATOM 737 C C . THR A 1 92 ? 7.362 -7.088 -9.914 1.00 54.12 92 THR A C 1
ATOM 739 O O . THR A 1 92 ? 6.307 -7.593 -9.542 1.00 54.12 92 THR A O 1
ATOM 742 N N . VAL A 1 93 ? 7.492 -5.757 -9.990 1.00 53.72 93 VAL A N 1
ATOM 743 C CA . VAL A 1 93 ? 6.358 -4.835 -9.744 1.00 53.72 93 VAL A CA 1
ATOM 744 C C . VAL A 1 93 ? 5.175 -5.169 -10.654 1.00 53.72 93 VAL A C 1
ATOM 746 O O . VAL A 1 93 ? 4.038 -5.062 -10.217 1.00 53.72 93 VAL A O 1
ATOM 749 N N . GLY A 1 94 ? 5.448 -5.615 -11.885 1.00 53.41 94 GLY A N 1
ATOM 750 C CA . GLY A 1 94 ? 4.429 -6.121 -12.803 1.00 53.41 94 GLY A CA 1
ATOM 751 C C . GLY A 1 94 ? 3.719 -7.352 -12.249 1.00 53.41 94 GLY A C 1
ATOM 752 O O . GLY A 1 94 ? 2.503 -7.331 -12.157 1.00 53.41 94 GLY A O 1
ATOM 753 N N . ASP A 1 95 ? 4.459 -8.356 -11.775 1.00 54.25 95 ASP A N 1
ATOM 754 C CA . ASP A 1 95 ? 3.869 -9.582 -11.213 1.00 54.25 95 ASP A CA 1
ATOM 755 C C . ASP A 1 95 ? 3.059 -9.306 -9.939 1.00 54.25 95 ASP A C 1
ATOM 757 O O . ASP A 1 95 ? 1.986 -9.869 -9.749 1.00 54.25 95 ASP A O 1
ATOM 761 N N . LEU A 1 96 ? 3.538 -8.408 -9.073 1.00 58.78 96 LEU A N 1
ATOM 762 C CA . LEU A 1 96 ? 2.813 -7.993 -7.870 1.00 58.78 96 LEU A CA 1
ATOM 763 C C . LEU A 1 96 ? 1.536 -7.218 -8.208 1.00 58.78 96 LEU A C 1
ATOM 765 O O . LEU A 1 96 ? 0.518 -7.397 -7.541 1.00 58.78 96 LEU A O 1
ATOM 769 N N . LEU A 1 97 ? 1.578 -6.372 -9.240 1.00 57.31 97 LEU A N 1
ATOM 770 C CA . LEU A 1 97 ? 0.403 -5.661 -9.739 1.00 57.31 97 LEU A CA 1
ATOM 771 C C . LEU A 1 97 ? -0.575 -6.622 -10.424 1.00 57.31 97 LEU A C 1
ATOM 773 O O . LEU A 1 97 ? -1.763 -6.554 -10.146 1.00 57.31 97 LEU A O 1
ATOM 777 N N . ASP A 1 98 ? -0.101 -7.560 -11.237 1.00 57.59 98 ASP A N 1
ATOM 778 C CA . ASP A 1 98 ? -0.939 -8.560 -11.905 1.00 57.59 98 ASP A CA 1
ATOM 779 C C . ASP A 1 98 ? -1.548 -9.561 -10.905 1.00 57.59 98 ASP A C 1
ATOM 781 O O . ASP A 1 98 ? -2.661 -10.044 -11.105 1.00 57.59 98 ASP A O 1
ATOM 785 N N . MET A 1 99 ? -0.869 -9.842 -9.786 1.00 56.91 99 MET A N 1
ATOM 786 C CA . MET A 1 99 ? -1.452 -10.576 -8.655 1.00 56.91 99 MET A CA 1
ATOM 787 C C . MET A 1 99 ? -2.508 -9.749 -7.909 1.00 56.91 99 MET A C 1
ATOM 789 O O . MET A 1 99 ? -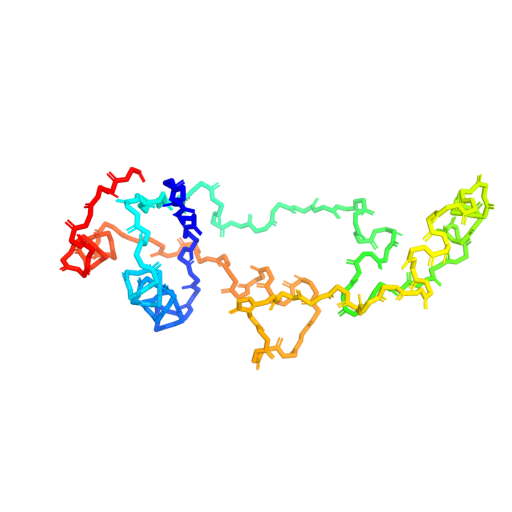3.482 -10.313 -7.401 1.00 56.91 99 MET A O 1
ATOM 793 N N . ALA A 1 100 ? -2.314 -8.431 -7.820 1.00 58.09 100 ALA A N 1
ATOM 794 C CA . ALA A 1 100 ? -3.198 -7.527 -7.093 1.00 58.09 100 ALA A CA 1
ATOM 795 C C . ALA A 1 100 ? -4.476 -7.154 -7.852 1.00 58.09 100 ALA A C 1
ATOM 797 O O . ALA A 1 100 ? -5.443 -6.749 -7.212 1.00 58.09 100 ALA A O 1
ATOM 798 N N . MET A 1 101 ? -4.486 -7.281 -9.179 1.00 60.56 101 MET A N 1
ATOM 799 C CA . MET A 1 101 ? -5.593 -6.839 -10.025 1.00 60.56 101 MET A CA 1
ATOM 800 C C . MET A 1 101 ? -6.380 -8.046 -10.543 1.00 60.56 101 MET A C 1
ATOM 802 O O . MET A 1 101 ? -5.894 -8.813 -11.373 1.00 60.56 101 MET A O 1
ATOM 806 N N . ASP A 1 102 ? -7.602 -8.225 -10.039 1.00 59.72 102 ASP A N 1
ATOM 807 C CA . ASP A 1 102 ? -8.528 -9.261 -10.498 1.00 59.72 102 ASP A CA 1
ATOM 808 C C . ASP A 1 102 ? -9.685 -8.642 -11.307 1.00 59.72 102 ASP A C 1
ATOM 810 O O . ASP A 1 102 ? -10.496 -7.901 -10.749 1.00 59.72 102 ASP A O 1
ATOM 814 N N . PRO A 1 103 ? -9.824 -8.943 -12.611 1.00 58.75 103 PRO A N 1
ATOM 815 C CA . PRO A 1 103 ? -10.968 -8.491 -13.398 1.00 58.75 103 PRO A CA 1
ATOM 816 C C . PRO A 1 103 ? -12.262 -9.273 -13.103 1.00 58.75 103 PRO A C 1
ATOM 818 O O . PRO A 1 103 ? -13.306 -8.938 -13.656 1.00 58.75 103 PRO A O 1
ATOM 821 N N . THR A 1 104 ? -12.225 -10.313 -12.261 1.00 63.25 104 THR A N 1
ATOM 822 C CA . THR A 1 104 ? -13.381 -11.169 -11.931 1.00 63.25 104 THR A CA 1
ATOM 823 C C . THR A 1 104 ? -14.145 -10.741 -10.675 1.00 63.25 104 THR A C 1
ATOM 825 O O . THR A 1 104 ? -15.001 -11.489 -10.194 1.00 63.25 104 THR A O 1
ATOM 828 N N . ILE A 1 105 ? -13.867 -9.540 -10.149 1.00 66.81 105 ILE A N 1
ATOM 829 C CA . ILE A 1 105 ? -14.553 -8.992 -8.972 1.00 66.81 105 ILE A CA 1
ATOM 830 C C . ILE A 1 105 ? -16.067 -9.040 -9.183 1.00 66.81 105 ILE A C 1
ATOM 832 O O . ILE A 1 105 ? -16.606 -8.518 -10.160 1.00 66.81 105 ILE A O 1
ATOM 836 N N . SER A 1 106 ? -16.754 -9.668 -8.232 1.00 71.19 106 SER A N 1
ATOM 837 C CA . SER A 1 106 ? -18.200 -9.840 -8.253 1.00 71.19 106 SER A CA 1
ATOM 838 C C . SER A 1 106 ? -18.838 -9.270 -6.989 1.00 71.19 106 SER A C 1
ATOM 840 O O . SER A 1 106 ? -18.198 -9.149 -5.944 1.00 71.19 106 SER A O 1
ATOM 842 N N . PHE A 1 107 ? -20.136 -8.967 -7.047 1.00 75.56 107 PHE A N 1
ATOM 843 C CA . PHE A 1 107 ? -20.890 -8.537 -5.863 1.00 75.56 107 PHE A CA 1
ATOM 844 C C . PHE A 1 107 ? -20.892 -9.580 -4.733 1.00 75.56 107 PHE A C 1
ATOM 846 O O . PHE A 1 107 ? -21.018 -9.203 -3.572 1.00 75.56 107 PHE A O 1
ATOM 853 N N . ALA A 1 108 ? -20.699 -10.867 -5.045 1.00 78.69 108 ALA A N 1
ATOM 854 C CA . ALA A 1 108 ? -20.600 -11.917 -4.033 1.00 78.69 108 ALA A CA 1
ATOM 855 C C . ALA A 1 108 ? -19.380 -11.719 -3.117 1.00 78.69 108 ALA A C 1
ATOM 857 O O . ALA A 1 108 ? -19.464 -11.952 -1.912 1.00 78.69 108 ALA A O 1
ATOM 858 N N . ASP A 1 109 ? -18.268 -11.222 -3.662 1.00 76.12 109 ASP A N 1
ATOM 859 C CA . ASP A 1 109 ? -17.057 -10.946 -2.886 1.00 76.12 109 ASP A CA 1
ATOM 860 C C . ASP A 1 109 ? -17.256 -9.779 -1.917 1.00 76.12 109 ASP A C 1
ATOM 862 O O . ASP A 1 109 ? -16.747 -9.801 -0.796 1.00 76.12 109 ASP A O 1
ATOM 866 N N . LEU A 1 110 ? -18.055 -8.788 -2.318 1.00 79.69 110 LEU A N 1
ATOM 867 C CA . LEU A 1 110 ? -18.432 -7.672 -1.456 1.00 79.69 110 LEU A CA 1
ATOM 868 C C . LEU A 1 110 ? -19.303 -8.136 -0.283 1.00 79.69 110 LEU A C 1
ATOM 870 O O . LEU A 1 110 ? -19.108 -7.657 0.832 1.00 79.69 110 LEU A O 1
ATOM 874 N N . THR A 1 111 ? -20.217 -9.088 -0.500 1.00 83.12 111 THR A N 1
ATOM 875 C CA . THR A 1 111 ? -21.012 -9.687 0.584 1.00 83.12 111 THR A CA 1
ATOM 876 C C . THR A 1 111 ? -20.113 -10.381 1.603 1.00 83.12 111 THR A C 1
ATOM 878 O O . THR A 1 111 ? -20.206 -10.097 2.793 1.00 83.12 111 THR A O 1
ATOM 881 N N . VAL A 1 112 ? -19.171 -11.202 1.134 1.00 84.56 112 VAL A N 1
ATOM 882 C CA . VAL A 1 112 ? -18.217 -11.911 1.999 1.00 84.56 112 VAL A CA 1
ATOM 883 C C . VAL A 1 112 ? -17.366 -10.926 2.810 1.00 84.56 112 VAL A C 1
ATOM 885 O O . VAL A 1 112 ? -17.231 -11.067 4.024 1.00 84.56 112 VAL A O 1
ATOM 888 N N . ILE A 1 113 ? -16.837 -9.876 2.173 1.00 84.00 113 ILE A N 1
ATOM 889 C CA . ILE A 1 113 ? -16.049 -8.838 2.861 1.00 84.00 113 ILE A CA 1
ATOM 890 C C . ILE A 1 113 ? -16.904 -8.060 3.865 1.00 84.00 113 ILE A C 1
ATOM 892 O O . ILE A 1 113 ? -16.421 -7.735 4.950 1.00 84.00 113 ILE A O 1
ATOM 896 N N . ARG A 1 114 ? -18.169 -7.774 3.538 1.00 85.25 114 ARG A N 1
ATOM 897 C CA . ARG A 1 114 ? -19.087 -7.089 4.450 1.00 85.25 114 ARG A CA 1
ATOM 898 C C . ARG A 1 114 ? -19.382 -7.924 5.693 1.00 85.25 114 ARG A C 1
ATOM 900 O O . ARG A 1 114 ? -19.399 -7.349 6.777 1.00 85.25 114 ARG A O 1
ATOM 907 N N . ASP A 1 115 ? -19.561 -9.234 5.546 1.00 87.44 115 ASP A N 1
ATOM 908 C CA . ASP A 1 115 ? -19.789 -10.147 6.672 1.00 87.44 115 ASP A CA 1
ATOM 909 C C . ASP A 1 115 ? -18.555 -10.252 7.580 1.00 87.44 115 ASP A C 1
ATOM 911 O O . ASP A 1 115 ? -18.677 -10.362 8.799 1.00 87.44 115 ASP A O 1
ATOM 915 N N . MET A 1 116 ? -17.353 -10.158 7.003 1.00 85.00 116 MET A N 1
ATOM 916 C CA . MET A 1 116 ? -16.098 -10.163 7.760 1.00 85.00 116 MET A CA 1
ATOM 917 C C . MET A 1 116 ? -15.764 -8.822 8.425 1.00 85.00 116 MET A C 1
ATOM 919 O O . MET A 1 116 ? -14.996 -8.806 9.388 1.00 85.00 116 MET A O 1
ATOM 923 N N . TRP A 1 117 ? -16.279 -7.697 7.919 1.00 86.25 117 TRP A N 1
ATOM 924 C CA . TRP A 1 117 ? -15.894 -6.366 8.388 1.00 86.25 117 TRP A CA 1
ATOM 925 C C . TRP A 1 117 ? -16.920 -5.762 9.361 1.00 86.25 117 TRP A C 1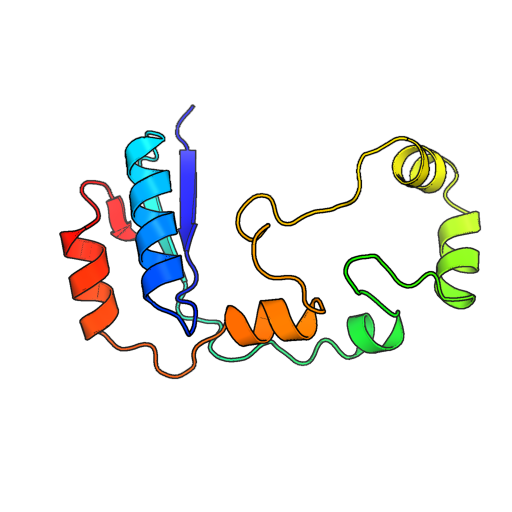
ATOM 927 O O . TRP A 1 117 ? -17.971 -5.274 8.933 1.00 86.25 117 TRP A O 1
ATOM 937 N N . PRO A 1 118 ? -16.604 -5.682 10.668 1.00 81.88 118 PRO A N 1
ATOM 938 C CA . PRO A 1 118 ? -17.525 -5.131 11.663 1.00 81.88 118 PRO A CA 1
ATOM 939 C C . PRO A 1 118 ? -17.649 -3.598 11.591 1.00 81.88 118 PRO A C 1
ATOM 941 O O . PRO A 1 118 ? -18.601 -3.030 12.124 1.00 81.88 118 PRO A O 1
ATOM 944 N N . GLY A 1 119 ? -16.690 -2.919 10.953 1.00 83.56 119 GLY A N 1
ATOM 945 C CA . GLY A 1 119 ? -16.618 -1.461 10.879 1.00 83.56 119 GLY A CA 1
ATOM 946 C C . GLY A 1 119 ? -17.393 -0.848 9.709 1.00 83.56 119 GLY A C 1
ATOM 947 O O . GLY A 1 119 ? -18.275 -1.461 9.091 1.00 83.56 119 GLY A O 1
ATOM 948 N N . LYS A 1 120 ? -17.035 0.395 9.372 1.00 85.31 120 LYS A N 1
ATOM 949 C CA . LYS A 1 120 ? -17.598 1.102 8.213 1.00 85.31 120 LYS A CA 1
ATOM 950 C C . LYS A 1 120 ? -16.969 0.575 6.927 1.00 85.31 120 LYS A C 1
ATOM 952 O O . LYS A 1 120 ? -15.746 0.482 6.843 1.00 85.31 120 LYS A O 1
ATOM 957 N N . LEU A 1 121 ? -17.808 0.239 5.953 1.00 83.81 121 LEU A N 1
ATOM 958 C CA . LEU A 1 121 ? -17.399 -0.130 4.600 1.00 83.81 121 LEU A CA 1
ATOM 959 C C . LEU A 1 121 ? -17.766 1.028 3.666 1.00 83.81 121 LEU A C 1
ATOM 961 O O . LEU A 1 121 ? -18.911 1.484 3.712 1.00 83.81 121 LEU A O 1
ATOM 965 N N . ALA A 1 122 ? -16.797 1.512 2.891 1.00 74.44 122 ALA A N 1
ATOM 966 C CA . ALA A 1 122 ? -16.941 2.606 1.933 1.00 74.44 122 ALA A CA 1
ATOM 967 C C . ALA A 1 122 ? -16.491 2.179 0.533 1.00 74.44 122 ALA A C 1
ATOM 969 O O . ALA A 1 122 ? -15.539 1.365 0.440 1.00 74.44 122 ALA A O 1
#

pLDDT: mean 70.02, std 13.19, range [40.84, 88.06]